Protein AF-A0A2V8CFB6-F1 (afdb_monomer_lite)

Structure (mmCIF, N/CA/C/O backbone):
data_AF-A0A2V8CFB6-F1
#
_entry.id   AF-A0A2V8CFB6-F1
#
loop_
_atom_site.group_PDB
_atom_site.id
_atom_site.type_symbol
_atom_site.label_atom_id
_atom_site.label_alt_id
_atom_site.label_comp_id
_atom_site.label_asym_id
_atom_site.label_entity_id
_atom_site.label_seq_id
_atom_site.pdbx_PDB_ins_code
_atom_site.Cartn_x
_atom_site.Cartn_y
_atom_site.Cartn_z
_atom_site.occupancy
_atom_site.B_iso_or_equiv
_atom_site.auth_seq_id
_atom_site.auth_comp_id
_atom_site.auth_asym_id
_atom_site.auth_atom_id
_atom_site.pdbx_PDB_model_num
ATOM 1 N N . MET A 1 1 ? -39.207 -20.586 25.534 1.00 36.75 1 MET A N 1
ATOM 2 C CA . MET A 1 1 ? -38.497 -21.831 25.902 1.00 36.75 1 MET A CA 1
ATOM 3 C C . MET A 1 1 ? -37.141 -21.443 26.471 1.00 36.75 1 MET A C 1
ATOM 5 O O . MET A 1 1 ? -36.371 -20.801 25.770 1.00 36.75 1 MET A O 1
ATOM 9 N N . ALA A 1 2 ? -36.909 -21.701 27.759 1.00 32.50 2 ALA A N 1
ATOM 10 C CA . ALA A 1 2 ? -35.702 -21.295 28.479 1.00 32.50 2 ALA A CA 1
ATOM 11 C C . ALA A 1 2 ? -34.645 -22.411 28.417 1.00 32.50 2 ALA A C 1
ATOM 13 O O . ALA A 1 2 ? -34.951 -23.555 28.743 1.00 32.50 2 ALA A O 1
ATOM 14 N N . PHE A 1 3 ? -33.420 -22.083 28.000 1.00 32.25 3 PHE A N 1
ATOM 15 C CA . PHE A 1 3 ? -32.278 -23.004 28.034 1.00 32.25 3 PHE A CA 1
ATOM 16 C C . PHE A 1 3 ? -31.539 -22.887 29.379 1.00 32.25 3 PHE A C 1
ATOM 18 O O . PHE A 1 3 ? -31.380 -21.771 29.882 1.00 32.25 3 PHE A O 1
ATOM 25 N N .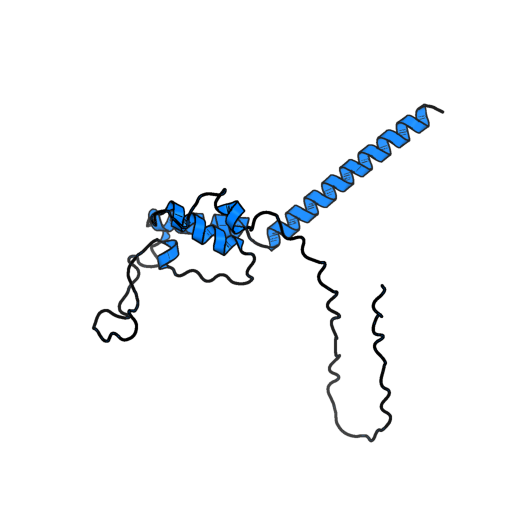 PRO A 1 4 ? -31.090 -24.002 29.985 1.00 37.53 4 PRO A N 1
ATOM 26 C CA . PRO A 1 4 ? -30.554 -23.994 31.340 1.00 37.53 4 PRO A CA 1
ATOM 27 C C . PRO A 1 4 ? -29.132 -23.424 31.400 1.00 37.53 4 PRO A C 1
ATOM 29 O O . PRO A 1 4 ? -28.278 -23.700 30.557 1.00 37.53 4 PRO A O 1
ATOM 32 N N . VAL A 1 5 ? -28.875 -22.649 32.454 1.00 39.56 5 VAL A N 1
ATOM 33 C CA . VAL A 1 5 ? -27.564 -22.095 32.803 1.00 39.56 5 VAL A CA 1
ATOM 34 C C . VAL A 1 5 ? -26.744 -23.191 33.490 1.00 39.56 5 VAL A C 1
ATOM 36 O O . VAL A 1 5 ? -27.124 -23.679 34.554 1.00 39.56 5 VAL A O 1
ATOM 39 N N . SER A 1 6 ? -25.628 -23.602 32.885 1.00 39.47 6 SER A N 1
ATOM 40 C CA . SER A 1 6 ? -24.728 -24.602 33.469 1.00 39.47 6 SER A CA 1
ATOM 41 C C . SER A 1 6 ? -24.005 -24.023 34.691 1.00 39.47 6 SER A C 1
ATOM 43 O O . SER A 1 6 ? -23.255 -23.051 34.580 1.00 39.47 6 SER A O 1
ATOM 45 N N . LYS A 1 7 ? -24.243 -24.607 35.872 1.00 36.50 7 LYS A N 1
ATOM 46 C CA . LYS A 1 7 ? -23.472 -24.343 37.094 1.00 36.50 7 LYS A CA 1
ATOM 47 C C . LYS A 1 7 ? -22.151 -25.111 37.015 1.00 36.50 7 LYS A C 1
ATOM 49 O O . LYS A 1 7 ? -22.149 -26.335 36.933 1.00 36.50 7 LYS A O 1
ATOM 54 N N . CYS A 1 8 ? -21.028 -24.401 37.098 1.00 32.78 8 CYS A N 1
ATOM 55 C CA . CYS A 1 8 ? -19.725 -25.015 37.344 1.00 32.78 8 CYS A CA 1
ATOM 56 C C . CYS A 1 8 ? -19.731 -25.684 38.730 1.00 32.78 8 CYS A C 1
ATOM 58 O O . CYS A 1 8 ? -19.785 -24.993 39.746 1.00 32.78 8 CYS A O 1
ATOM 60 N N . SER A 1 9 ? -19.684 -27.015 38.766 1.00 36.59 9 SER A N 1
ATOM 61 C CA . SER A 1 9 ? -19.490 -27.797 39.991 1.00 36.59 9 SER A CA 1
ATOM 62 C C . SER A 1 9 ? -18.006 -27.820 40.376 1.00 36.59 9 SER A C 1
ATOM 64 O O . SER A 1 9 ? -17.143 -28.046 39.525 1.00 36.59 9 SER A O 1
ATOM 66 N N . ALA A 1 10 ? -17.705 -27.572 41.652 1.00 37.59 10 ALA A N 1
ATOM 67 C CA . ALA A 1 10 ? -16.371 -27.716 42.221 1.00 37.59 10 ALA A CA 1
ATOM 68 C C . ALA A 1 10 ? -16.149 -29.183 42.628 1.00 37.59 10 ALA A C 1
ATOM 70 O O . ALA A 1 10 ? -16.762 -29.668 43.575 1.00 37.59 10 ALA A O 1
ATOM 71 N N . GLY A 1 11 ? -15.280 -29.896 41.910 1.00 33.31 11 GLY A N 1
ATOM 72 C CA . GLY A 1 11 ? -14.818 -31.222 42.322 1.00 33.31 11 GLY A CA 1
ATOM 73 C C . GLY A 1 11 ? -13.808 -31.110 43.466 1.00 33.31 11 GLY A C 1
ATOM 74 O O . GLY A 1 11 ? -12.761 -30.488 43.300 1.00 33.31 11 GLY A O 1
ATOM 75 N N . SER A 1 12 ? -14.129 -31.705 44.615 1.00 34.50 12 SER A N 1
ATOM 76 C CA . SER A 1 12 ? -13.198 -31.941 45.723 1.00 34.50 12 SER A CA 1
ATOM 77 C C . SER A 1 12 ? -12.385 -33.205 45.433 1.00 34.50 12 SER A C 1
ATOM 79 O O . SER A 1 12 ? -12.969 -34.259 45.191 1.00 34.50 12 SER 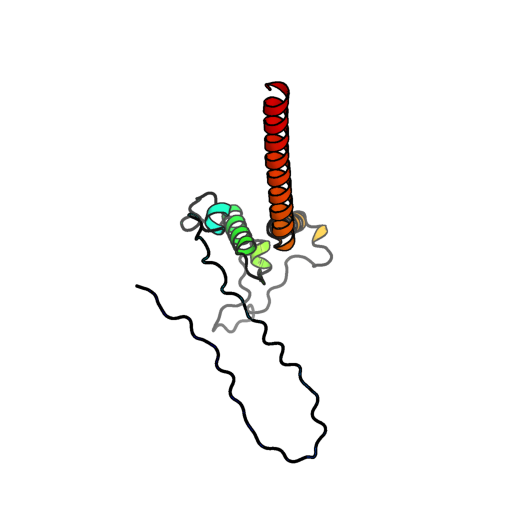A O 1
ATOM 81 N N . VAL A 1 13 ? -11.054 -33.112 45.454 1.00 38.91 13 VAL A N 1
ATOM 82 C CA . VAL A 1 13 ? -10.157 -34.278 45.452 1.00 38.91 13 VAL A CA 1
ATOM 83 C C . VAL A 1 13 ? -9.396 -34.275 46.772 1.00 38.91 13 VAL A C 1
ATOM 85 O O . VAL A 1 13 ? -8.584 -33.391 47.037 1.00 38.91 13 VAL A O 1
ATOM 88 N N . THR A 1 14 ? -9.688 -35.263 47.613 1.00 39.25 14 THR A N 1
ATOM 89 C CA . THR A 1 14 ? -8.975 -35.569 48.856 1.00 39.25 14 THR A CA 1
ATOM 90 C C . THR A 1 14 ? -7.819 -36.535 48.585 1.00 39.25 14 THR A C 1
ATOM 92 O O . THR A 1 14 ? -8.043 -37.579 47.978 1.00 39.25 14 THR A O 1
ATOM 95 N N . GLY A 1 15 ? -6.618 -36.232 49.095 1.00 32.09 15 GLY A N 1
ATOM 96 C CA . GLY A 1 15 ? -5.508 -37.193 49.219 1.00 32.09 15 GLY A CA 1
ATOM 97 C C . GLY A 1 15 ? -4.113 -36.569 49.068 1.00 32.09 15 GLY A C 1
ATOM 98 O O . GLY A 1 15 ? -3.723 -36.197 47.969 1.00 32.09 15 GLY A O 1
ATOM 99 N N . ILE A 1 16 ? -3.359 -36.468 50.170 1.00 37.25 16 ILE A N 1
ATOM 100 C CA . ILE A 1 16 ? -1.942 -36.035 50.244 1.00 37.25 16 ILE A CA 1
ATOM 101 C C . ILE A 1 16 ? -1.069 -37.306 50.420 1.00 37.25 16 ILE A C 1
ATOM 103 O O . ILE A 1 16 ? -1.553 -38.256 51.036 1.00 37.25 16 ILE A O 1
ATOM 107 N N . PRO A 1 17 ? 0.207 -37.349 49.976 1.00 44.00 17 PRO A N 1
ATOM 108 C CA . PRO A 1 17 ? 1.288 -37.070 50.927 1.00 44.00 17 PRO A CA 1
ATOM 109 C C . PRO A 1 17 ? 2.427 -36.192 50.375 1.00 44.00 17 PRO A C 1
ATOM 111 O O . PRO A 1 17 ? 2.509 -35.844 49.202 1.00 44.00 17 PRO A O 1
ATOM 114 N N . LYS A 1 18 ? 3.252 -35.760 51.329 1.00 45.56 18 LYS A N 1
ATOM 115 C CA . LYS A 1 18 ? 4.200 -34.647 51.317 1.00 45.56 18 LYS A CA 1
ATOM 116 C C . LYS A 1 18 ? 5.470 -34.923 50.503 1.00 45.56 18 LYS A C 1
ATOM 118 O O . LYS A 1 18 ? 6.017 -36.015 50.575 1.00 45.56 18 LYS A O 1
ATOM 123 N N . GLY A 1 19 ? 6.004 -33.864 49.890 1.00 41.56 19 GLY A N 1
ATOM 124 C CA . GLY A 1 19 ? 7.408 -33.778 49.477 1.00 41.56 19 GLY A CA 1
ATOM 125 C C . GLY A 1 19 ? 7.599 -33.369 48.020 1.00 41.56 19 GLY A C 1
ATOM 126 O O . GLY A 1 19 ? 7.664 -34.230 47.158 1.00 41.56 19 GLY A O 1
ATOM 127 N N . SER A 1 20 ? 7.684 -32.061 47.758 1.00 34.16 20 SER A N 1
ATOM 128 C CA . SER A 1 20 ? 8.389 -31.440 46.619 1.00 34.16 20 SER A CA 1
ATOM 129 C C . SER A 1 20 ? 7.942 -29.980 46.500 1.00 34.16 20 SER A C 1
ATOM 131 O O . SER A 1 20 ? 6.745 -29.682 46.498 1.00 34.16 20 SER A O 1
ATOM 133 N N . HIS A 1 21 ? 8.898 -29.052 46.442 1.00 42.31 21 HIS A N 1
ATOM 134 C CA . HIS A 1 21 ? 8.638 -27.637 46.200 1.00 42.31 21 HIS A CA 1
ATOM 135 C C . HIS A 1 21 ? 7.978 -27.448 44.826 1.00 42.31 21 HIS A C 1
ATOM 137 O O . HIS A 1 21 ? 8.652 -27.434 43.800 1.00 42.31 21 HIS A O 1
ATOM 143 N N . SER A 1 22 ? 6.654 -27.274 44.805 1.00 35.47 22 SER A N 1
ATOM 144 C CA . SER A 1 22 ? 5.925 -26.880 43.600 1.00 35.47 22 SER A CA 1
ATOM 145 C C . SER A 1 22 ? 5.588 -25.392 43.657 1.00 35.47 22 SER A C 1
ATOM 147 O O . SER A 1 22 ? 4.956 -24.889 44.588 1.00 35.47 22 SER A O 1
ATOM 149 N N . VAL A 1 23 ? 6.071 -24.667 42.652 1.00 42.75 23 VAL A N 1
ATOM 150 C CA . VAL A 1 23 ? 5.757 -23.262 42.407 1.00 42.75 23 VAL A CA 1
ATOM 151 C C . VAL A 1 23 ? 4.243 -23.129 42.237 1.00 42.75 23 VAL A C 1
ATOM 153 O O . VAL A 1 23 ? 3.664 -23.682 41.301 1.00 42.75 23 VAL A O 1
ATOM 156 N N . SER A 1 24 ? 3.604 -22.377 43.135 1.00 37.94 24 SER A N 1
ATOM 157 C CA . SER A 1 24 ? 2.176 -22.056 43.075 1.00 37.94 24 SER A CA 1
ATOM 158 C C . SER A 1 24 ? 1.883 -21.202 41.838 1.00 37.94 24 SER A C 1
ATOM 160 O O . SER A 1 24 ? 1.950 -19.970 41.856 1.00 37.94 24 SER A O 1
ATOM 162 N N . ARG A 1 25 ? 1.571 -21.862 40.718 1.00 44.19 25 ARG A N 1
ATOM 163 C CA . ARG A 1 25 ? 0.972 -21.211 39.552 1.00 44.19 25 ARG A CA 1
ATOM 164 C C . ARG A 1 25 ? -0.456 -20.832 39.928 1.00 44.19 25 ARG A C 1
ATOM 166 O O . ARG A 1 25 ? -1.372 -21.644 39.818 1.00 44.19 25 ARG A O 1
ATOM 173 N N . ARG A 1 26 ? -0.649 -19.586 40.375 1.00 44.00 26 ARG A N 1
ATOM 174 C CA . ARG A 1 26 ? -1.977 -18.968 40.485 1.00 44.00 26 ARG A CA 1
ATOM 175 C C . ARG A 1 26 ? -2.659 -19.059 39.122 1.00 44.00 26 ARG A C 1
ATOM 177 O O . ARG A 1 26 ? -2.331 -18.329 38.190 1.00 44.00 26 ARG A O 1
ATOM 184 N N . ASN A 1 27 ? -3.587 -19.999 39.013 1.00 40.81 27 ASN A N 1
ATOM 185 C CA . ASN A 1 27 ? -4.355 -20.261 37.812 1.00 40.81 27 ASN A CA 1
ATOM 186 C C . ASN A 1 27 ? -5.422 -19.162 37.695 1.00 40.81 27 ASN A C 1
ATOM 188 O O . ASN A 1 27 ? -6.555 -19.322 38.145 1.00 40.81 27 ASN A O 1
ATOM 192 N N . ILE A 1 28 ? -5.040 -17.998 37.159 1.00 46.31 28 ILE A N 1
ATOM 193 C CA . ILE A 1 28 ? -5.984 -16.923 36.843 1.00 46.31 28 ILE A CA 1
ATOM 194 C C . ILE A 1 28 ? -6.796 -17.397 35.636 1.00 46.31 28 ILE A C 1
ATOM 196 O O . ILE A 1 28 ? -6.470 -17.110 34.484 1.00 46.31 28 ILE A O 1
ATOM 200 N N . ARG A 1 29 ? -7.874 -18.144 35.890 1.00 45.75 29 ARG A N 1
ATOM 201 C CA . ARG A 1 29 ? -8.926 -18.357 34.897 1.00 45.75 29 ARG A CA 1
ATOM 202 C C . ARG A 1 29 ? -9.587 -17.003 34.652 1.00 45.75 29 ARG A C 1
ATOM 204 O O . ARG A 1 29 ? -10.507 -16.614 35.363 1.00 45.75 29 ARG A O 1
ATOM 211 N N . ARG A 1 30 ? -9.096 -16.254 33.657 1.00 49.88 30 ARG A N 1
ATOM 212 C CA . ARG A 1 30 ? -9.825 -15.106 33.108 1.00 49.88 30 ARG A CA 1
ATOM 213 C C . ARG A 1 30 ? -11.133 -15.639 32.536 1.00 49.88 30 ARG A C 1
ATOM 215 O O . ARG A 1 30 ? -11.149 -16.203 31.445 1.00 49.88 30 ARG A O 1
ATOM 222 N N . CYS A 1 31 ? -12.223 -15.447 33.268 1.00 38.28 31 CYS A N 1
ATOM 223 C CA . CYS A 1 31 ? -13.563 -15.540 32.717 1.00 38.28 31 CYS A CA 1
ATOM 224 C C . CYS A 1 31 ? -13.654 -14.527 31.567 1.00 38.28 31 CYS A C 1
ATOM 226 O O . CYS A 1 31 ? -13.755 -13.323 31.801 1.00 38.28 31 CYS A O 1
ATOM 228 N N . ARG A 1 32 ? -13.551 -14.987 30.314 1.00 45.00 32 ARG A N 1
ATOM 229 C CA . ARG A 1 32 ? -13.973 -14.175 29.170 1.00 45.00 32 ARG A CA 1
ATOM 230 C C . ARG A 1 32 ? -15.488 -14.078 29.269 1.00 45.00 32 ARG A C 1
ATOM 232 O O . ARG A 1 32 ? -16.176 -15.076 29.076 1.00 45.00 32 ARG A O 1
ATOM 239 N N . SER A 1 33 ? -15.992 -12.897 29.607 1.00 46.59 33 SER A N 1
ATOM 240 C CA . SER A 1 33 ? -17.409 -12.598 29.448 1.00 46.59 33 SER A CA 1
ATOM 241 C C . SER A 1 33 ? -17.821 -12.873 27.992 1.00 46.59 33 SER A C 1
ATOM 243 O O . SER A 1 33 ? -17.011 -12.662 27.077 1.00 46.59 33 SER A O 1
ATOM 245 N N . PRO A 1 34 ? -19.049 -13.367 27.749 1.00 46.31 34 PRO A N 1
ATOM 246 C CA . PRO A 1 34 ? -19.565 -13.516 26.397 1.00 46.31 34 PRO A CA 1
ATOM 247 C C . PRO A 1 34 ? -19.456 -12.168 25.685 1.00 46.31 34 PRO A C 1
ATOM 249 O O . PRO A 1 34 ? -19.937 -11.155 26.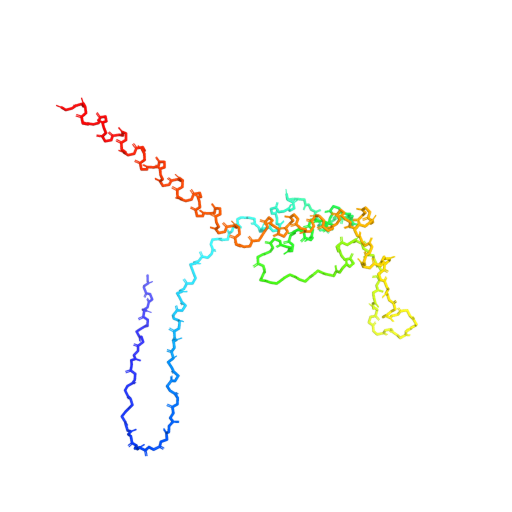195 1.00 46.31 34 PRO A O 1
ATOM 252 N N . ARG A 1 35 ? -18.781 -12.134 24.529 1.00 54.44 35 ARG A N 1
ATOM 253 C CA . ARG A 1 35 ? -18.778 -10.924 23.701 1.00 54.44 35 ARG A CA 1
ATOM 254 C C . ARG A 1 35 ? -20.238 -10.634 23.332 1.00 54.44 35 ARG A C 1
ATOM 256 O O . ARG A 1 35 ? -20.896 -11.556 22.848 1.00 54.44 35 ARG A O 1
ATOM 263 N N . PRO A 1 36 ? -20.753 -9.413 23.568 1.00 52.31 36 PRO A N 1
ATOM 264 C CA . PRO A 1 36 ? -22.121 -9.080 23.196 1.00 52.31 36 PRO A CA 1
ATOM 265 C C . PRO A 1 36 ? -22.318 -9.346 21.703 1.00 52.31 36 PRO A C 1
ATOM 267 O O . PRO A 1 36 ? -21.387 -9.156 20.910 1.00 52.31 36 PRO A O 1
ATOM 270 N N . ALA A 1 37 ? -23.513 -9.822 21.341 1.00 55.25 37 ALA A N 1
ATOM 271 C CA . ALA A 1 37 ? -23.881 -10.083 19.957 1.00 55.25 37 ALA A CA 1
ATOM 272 C C . ALA A 1 37 ? -23.567 -8.838 19.120 1.00 55.25 37 ALA A C 1
ATOM 274 O O . ALA A 1 37 ? -24.030 -7.734 19.408 1.00 55.25 37 ALA A O 1
ATOM 275 N N . ARG A 1 38 ? -22.685 -9.002 18.134 1.00 59.41 38 ARG A N 1
ATOM 276 C CA . ARG A 1 38 ? -22.189 -7.892 17.329 1.00 59.41 38 ARG A CA 1
ATOM 277 C C . ARG A 1 38 ? -23.302 -7.526 16.345 1.00 59.41 38 ARG A C 1
ATOM 279 O O . ARG A 1 38 ? -23.561 -8.300 15.430 1.00 59.41 38 ARG A O 1
ATOM 286 N N . THR A 1 39 ? -23.964 -6.383 16.530 1.00 58.03 39 THR A N 1
ATOM 287 C CA . THR A 1 39 ? -24.878 -5.836 15.515 1.00 58.03 39 THR A CA 1
ATOM 288 C C . THR A 1 39 ? -24.094 -5.677 14.219 1.00 58.03 39 THR A C 1
ATOM 290 O O . THR A 1 39 ? -23.106 -4.941 14.182 1.00 58.03 39 THR A O 1
ATOM 293 N N . ILE A 1 40 ? -24.478 -6.418 13.178 1.00 57.00 40 ILE A N 1
ATOM 294 C CA . ILE A 1 40 ? -23.819 -6.338 11.876 1.00 57.00 40 ILE A CA 1
ATOM 295 C C . ILE A 1 40 ? -24.282 -5.023 11.236 1.00 57.00 40 ILE A C 1
ATOM 297 O O . ILE A 1 40 ? -25.479 -4.861 11.000 1.00 57.00 40 ILE A O 1
ATOM 301 N N . PRO A 1 41 ? -23.385 -4.051 10.994 1.00 62.28 41 PRO A N 1
ATOM 302 C CA . PRO A 1 41 ? -23.770 -2.828 10.306 1.00 62.28 41 PRO A CA 1
ATOM 303 C C . PRO A 1 41 ? -24.243 -3.157 8.884 1.00 62.28 41 PRO A C 1
ATOM 305 O O . PRO A 1 41 ? -23.668 -4.024 8.230 1.00 62.28 41 PRO A O 1
ATOM 308 N N . SER A 1 42 ? -25.246 -2.423 8.389 1.00 62.53 42 SER A N 1
ATOM 309 C CA . SER A 1 42 ? -25.845 -2.622 7.054 1.00 62.53 42 SER A CA 1
ATOM 310 C C . SER A 1 42 ? -24.848 -2.510 5.897 1.00 62.53 42 SER A C 1
ATOM 312 O O . SER A 1 42 ? -25.101 -3.021 4.811 1.00 62.53 42 SER A O 1
ATOM 314 N N . ARG A 1 43 ? -23.701 -1.861 6.133 1.00 60.91 43 ARG A N 1
ATOM 315 C CA . ARG A 1 43 ? -22.542 -1.864 5.239 1.00 60.91 43 ARG A CA 1
ATOM 316 C C . ARG A 1 43 ? -21.303 -2.361 5.967 1.00 60.91 43 ARG A C 1
ATOM 318 O O . ARG A 1 43 ? -21.024 -1.939 7.100 1.00 60.91 43 ARG A O 1
ATOM 325 N N . SER A 1 44 ? -20.510 -3.192 5.294 1.00 68.69 44 SER A N 1
ATOM 326 C CA . SER A 1 44 ? -19.165 -3.528 5.768 1.00 68.69 44 SER A CA 1
ATOM 327 C C . SER A 1 44 ? -18.298 -2.262 5.822 1.00 68.69 44 SER A C 1
ATOM 329 O O . SER A 1 44 ? -18.589 -1.249 5.179 1.00 68.69 44 SER A O 1
ATOM 331 N N . ARG A 1 45 ? -17.231 -2.265 6.629 1.00 70.94 45 ARG A N 1
ATOM 332 C CA . ARG A 1 45 ? -16.344 -1.093 6.720 1.00 70.94 45 ARG A CA 1
ATOM 333 C C . ARG A 1 45 ? -15.696 -0.780 5.364 1.00 70.94 45 ARG A C 1
ATOM 335 O O . ARG A 1 45 ? -15.649 0.386 4.992 1.00 70.94 45 ARG A O 1
ATOM 342 N N . SER A 1 46 ? -15.372 -1.810 4.586 1.00 70.00 46 SER A N 1
ATOM 343 C CA . SER A 1 46 ? -14.907 -1.709 3.199 1.00 70.00 46 SER A CA 1
ATOM 344 C C . SER A 1 46 ? -15.929 -1.036 2.271 1.00 70.00 46 SER A C 1
ATOM 346 O O . SER A 1 46 ? -15.580 -0.137 1.512 1.00 70.00 46 SER A O 1
ATOM 348 N N . GLN A 1 47 ? -17.218 -1.380 2.383 1.00 71.88 47 GLN A N 1
ATOM 349 C CA . GLN A 1 47 ? -18.281 -0.720 1.610 1.00 71.88 47 GLN A CA 1
ATOM 350 C C . GLN A 1 47 ? -18.445 0.763 1.972 1.00 71.88 47 GLN A C 1
ATOM 352 O O . GLN A 1 47 ? -18.827 1.560 1.120 1.00 71.88 47 GLN A O 1
ATOM 357 N N . ARG A 1 48 ? -18.141 1.160 3.216 1.00 77.56 48 ARG A N 1
ATOM 358 C CA . ARG A 1 48 ? -18.108 2.582 3.597 1.00 77.56 48 ARG A CA 1
ATOM 359 C C . ARG A 1 48 ? -16.929 3.319 2.967 1.00 77.56 48 ARG A C 1
ATOM 361 O O . ARG A 1 48 ? -17.133 4.418 2.474 1.00 77.56 48 ARG A O 1
ATOM 368 N N . VAL A 1 49 ? -15.743 2.708 2.954 1.00 82.19 49 VAL A N 1
ATOM 369 C CA . VAL A 1 49 ? -14.535 3.282 2.330 1.00 82.19 49 VAL A CA 1
ATOM 370 C C . VAL A 1 49 ? -14.748 3.512 0.832 1.00 82.19 49 VAL A C 1
ATOM 372 O O . VAL A 1 49 ? -14.513 4.606 0.340 1.00 82.19 49 VAL A O 1
ATOM 375 N N . SER A 1 50 ? -15.286 2.519 0.120 1.00 75.56 50 SER A N 1
ATOM 376 C CA . SER A 1 50 ? -15.573 2.627 -1.322 1.00 75.56 50 SER A CA 1
ATOM 377 C C . SER A 1 50 ? -16.674 3.628 -1.695 1.00 75.56 50 SER A C 1
ATOM 379 O O . SER A 1 50 ? -16.885 3.877 -2.879 1.00 75.56 50 SER A O 1
ATOM 381 N N . GLY A 1 51 ? -17.444 4.149 -0.731 1.00 76.69 51 GLY A N 1
ATOM 382 C CA . GLY A 1 51 ? -18.613 4.990 -1.013 1.00 76.69 51 GLY A CA 1
ATOM 383 C C . GLY A 1 51 ? -19.720 4.292 -1.820 1.00 76.69 51 GLY A C 1
ATOM 384 O O . GLY A 1 51 ? -20.662 4.951 -2.246 1.00 76.69 51 GLY A O 1
ATOM 385 N N . GLY A 1 52 ? -19.641 2.970 -2.018 1.00 71.94 52 GLY A N 1
ATOM 386 C CA . GLY A 1 52 ? -20.518 2.228 -2.929 1.00 71.94 52 GLY A CA 1
ATOM 387 C C . GLY A 1 52 ? -20.053 2.208 -4.389 1.00 71.94 52 GLY A C 1
ATOM 388 O O . GLY A 1 52 ? -20.819 1.770 -5.241 1.00 71.94 52 GLY A O 1
ATOM 389 N N . ALA A 1 53 ? -18.831 2.659 -4.691 1.00 76.94 53 ALA A N 1
ATOM 390 C CA . ALA A 1 53 ? -18.242 2.479 -6.012 1.00 76.94 53 ALA A CA 1
ATOM 391 C C . ALA A 1 53 ? -18.064 0.986 -6.325 1.00 76.94 53 ALA A C 1
ATOM 393 O O . ALA A 1 53 ? -17.550 0.233 -5.493 1.00 76.94 53 ALA A O 1
ATOM 394 N N . ASP A 1 54 ? -18.440 0.574 -7.539 1.00 80.94 54 ASP A N 1
ATOM 395 C CA . ASP A 1 54 ? -18.097 -0.752 -8.043 1.00 80.94 54 ASP A CA 1
ATOM 396 C C . ASP A 1 54 ? -16.606 -0.791 -8.393 1.00 80.94 54 ASP A C 1
ATOM 398 O O . ASP A 1 54 ? -16.171 -0.338 -9.449 1.00 80.94 54 ASP A O 1
ATOM 402 N N . ILE A 1 55 ? -15.813 -1.290 -7.449 1.00 82.44 55 ILE A N 1
ATOM 403 C CA . ILE A 1 55 ? -14.376 -1.523 -7.620 1.00 82.44 55 ILE A CA 1
ATOM 404 C C . ILE A 1 55 ? -14.083 -2.902 -8.223 1.00 82.44 55 ILE A C 1
ATOM 406 O O . ILE A 1 55 ? -12.939 -3.177 -8.559 1.00 82.44 55 ILE A O 1
ATOM 410 N N . THR A 1 56 ? -15.091 -3.777 -8.328 1.00 82.31 56 THR A N 1
ATOM 411 C CA . THR A 1 56 ? -14.917 -5.157 -8.802 1.00 82.31 56 THR A CA 1
ATOM 412 C C . THR A 1 56 ? -14.934 -5.257 -10.321 1.00 82.31 56 THR A C 1
ATOM 414 O O . THR A 1 56 ? -14.187 -6.057 -10.877 1.00 82.31 56 THR A O 1
ATOM 417 N N . GLY A 1 57 ? -15.738 -4.425 -10.989 1.00 84.44 57 GLY A N 1
ATOM 418 C CA . GLY A 1 57 ? -15.757 -4.309 -12.449 1.00 84.44 57 GLY A CA 1
ATOM 419 C C . GLY A 1 57 ? -14.851 -3.213 -13.023 1.00 84.44 57 GLY A C 1
ATOM 420 O O . GLY A 1 57 ? -14.726 -3.105 -14.241 1.00 84.44 57 GLY A O 1
ATOM 421 N N . ALA A 1 58 ? -14.237 -2.376 -12.182 1.00 87.19 58 ALA A N 1
ATOM 422 C CA . ALA A 1 58 ? -13.432 -1.247 -12.640 1.00 87.19 58 ALA A CA 1
ATOM 423 C C . ALA A 1 58 ? -12.018 -1.678 -13.084 1.00 87.19 58 ALA A C 1
ATOM 425 O O . ALA A 1 58 ? -11.418 -2.553 -12.454 1.00 87.19 58 ALA A O 1
ATOM 426 N N . PRO A 1 59 ? -11.433 -1.036 -14.117 1.00 90.00 59 PRO A N 1
ATOM 427 C CA . PRO A 1 59 ? -10.011 -1.177 -14.415 1.00 90.00 59 PRO A CA 1
ATOM 428 C C . PRO A 1 59 ? -9.151 -0.824 -13.198 1.00 90.00 59 PRO A C 1
ATOM 430 O O . PRO A 1 59 ? -9.467 0.101 -12.450 1.00 90.00 59 PRO A O 1
ATOM 433 N N . PHE A 1 60 ? -8.042 -1.542 -13.014 1.00 89.50 60 PHE A N 1
ATOM 434 C CA . PHE A 1 60 ? -7.129 -1.269 -11.909 1.00 89.50 60 PHE A CA 1
ATOM 435 C C . PHE A 1 60 ? -6.299 -0.005 -12.180 1.00 89.50 60 PHE A C 1
ATOM 437 O O . PHE A 1 60 ? -5.310 -0.039 -12.923 1.00 89.50 60 PHE A O 1
ATOM 444 N N . ASP A 1 61 ? -6.710 1.091 -11.547 1.00 91.94 61 ASP A N 1
ATOM 445 C CA . ASP A 1 61 ? -6.035 2.386 -11.512 1.00 91.94 61 ASP A CA 1
ATOM 446 C C . ASP A 1 61 ? -5.629 2.771 -10.073 1.00 91.94 61 ASP A C 1
ATOM 448 O O . ASP A 1 61 ? -5.895 2.053 -9.104 1.00 91.94 61 ASP A O 1
ATOM 452 N N . ASP A 1 62 ? -4.982 3.928 -9.931 1.00 91.94 62 ASP A N 1
ATOM 453 C CA . ASP A 1 62 ? -4.553 4.478 -8.642 1.00 91.94 62 ASP A CA 1
ATOM 454 C C . ASP A 1 62 ? -5.711 4.653 -7.649 1.00 91.94 62 ASP A C 1
ATOM 456 O O . ASP A 1 62 ? -5.545 4.436 -6.449 1.00 91.94 62 ASP A O 1
ATOM 460 N N . ARG A 1 63 ? -6.909 4.991 -8.137 1.00 91.38 63 ARG A N 1
ATOM 461 C CA . ARG A 1 63 ? -8.096 5.168 -7.296 1.00 91.38 63 ARG A CA 1
ATOM 462 C C . ARG A 1 63 ? -8.571 3.830 -6.740 1.00 91.38 63 ARG A C 1
ATOM 464 O O . ARG A 1 63 ? -8.887 3.734 -5.556 1.00 91.38 63 ARG A O 1
ATOM 471 N N . VAL A 1 64 ? -8.646 2.799 -7.579 1.00 92.00 64 VAL A N 1
ATOM 472 C CA . VAL A 1 64 ? -9.036 1.444 -7.171 1.00 92.00 64 VAL A CA 1
ATOM 473 C C . VAL A 1 64 ? -8.005 0.865 -6.205 1.00 92.00 64 VAL A C 1
ATOM 475 O O . VAL A 1 64 ? -8.399 0.321 -5.172 1.00 92.00 64 VAL A O 1
ATOM 478 N N . ARG A 1 65 ? -6.705 1.048 -6.476 1.00 93.06 65 ARG A N 1
ATOM 479 C CA . ARG A 1 65 ? -5.620 0.692 -5.548 1.00 93.06 65 ARG A CA 1
ATOM 480 C C . ARG A 1 65 ? -5.841 1.328 -4.177 1.00 93.06 65 ARG A C 1
ATOM 482 O O . ARG A 1 65 ? -5.871 0.616 -3.176 1.00 93.06 65 ARG A O 1
ATOM 489 N N . ASP A 1 66 ? -6.055 2.641 -4.129 1.00 94.19 66 ASP A N 1
ATOM 490 C CA . ASP A 1 66 ? -6.229 3.375 -2.875 1.00 94.19 66 ASP A CA 1
ATOM 491 C C . ASP A 1 66 ? -7.457 2.893 -2.089 1.00 94.19 66 ASP A C 1
ATOM 493 O O . ASP A 1 66 ? -7.379 2.683 -0.878 1.00 94.19 66 ASP A O 1
ATOM 497 N N . LEU A 1 67 ? -8.579 2.640 -2.772 1.00 92.81 67 LEU A N 1
ATOM 498 C CA . LEU A 1 67 ? -9.788 2.100 -2.145 1.00 92.81 67 LEU A CA 1
ATOM 499 C C . LEU A 1 67 ? -9.567 0.698 -1.564 1.00 92.81 67 LEU A C 1
ATOM 501 O O . LEU A 1 67 ? -10.059 0.401 -0.471 1.00 92.81 67 LEU A O 1
ATOM 505 N N . LEU A 1 68 ? -8.830 -0.163 -2.268 1.00 91.56 68 LEU A N 1
ATOM 506 C CA . LEU A 1 68 ? -8.492 -1.501 -1.786 1.00 91.56 68 LEU A CA 1
ATOM 507 C C . LEU A 1 68 ? -7.586 -1.422 -0.555 1.00 91.56 68 LEU A C 1
ATOM 509 O O . LEU A 1 68 ? -7.921 -2.011 0.476 1.00 91.56 68 LEU A O 1
ATOM 513 N N . LEU A 1 69 ? -6.504 -0.644 -0.623 1.00 94.19 69 LEU A N 1
ATOM 514 C CA . LEU A 1 69 ? -5.567 -0.463 0.487 1.00 94.19 69 LEU A CA 1
ATOM 515 C C . LEU A 1 69 ? -6.259 0.127 1.720 1.00 94.19 69 LEU A C 1
ATOM 517 O O . LEU A 1 69 ? -6.160 -0.444 2.809 1.00 94.19 69 LEU A O 1
ATOM 521 N N . GLU A 1 70 ? -7.030 1.206 1.563 1.00 93.81 70 GLU A N 1
ATOM 522 C CA . GLU A 1 70 ? -7.773 1.814 2.670 1.00 93.81 70 GLU A CA 1
ATOM 523 C C . GLU A 1 70 ? -8.785 0.827 3.267 1.00 93.81 70 GLU A C 1
ATOM 525 O O . GLU A 1 70 ? -8.931 0.739 4.489 1.00 93.81 70 GLU A O 1
ATOM 530 N N . SER A 1 71 ? -9.448 0.015 2.435 1.00 91.44 71 SER A N 1
ATOM 531 C CA . SER A 1 71 ? -10.393 -0.989 2.926 1.00 91.44 71 SER A CA 1
ATOM 532 C C . SER A 1 71 ? -9.716 -2.042 3.810 1.00 91.44 71 SER A C 1
ATOM 534 O O . SER A 1 71 ? -10.260 -2.377 4.869 1.00 91.44 71 SER A O 1
ATOM 536 N N . ILE A 1 72 ? -8.514 -2.494 3.432 1.00 91.50 72 ILE A N 1
ATOM 537 C CA . ILE A 1 72 ? -7.717 -3.474 4.179 1.00 91.50 72 ILE A CA 1
ATOM 538 C C . ILE A 1 72 ? -7.234 -2.859 5.495 1.00 91.50 72 ILE A C 1
ATOM 540 O O . ILE A 1 72 ? -7.448 -3.453 6.557 1.00 91.50 72 ILE A O 1
ATOM 544 N N . VAL A 1 73 ? -6.670 -1.647 5.452 1.00 92.00 73 VAL A N 1
ATOM 545 C CA . VAL A 1 73 ? -6.233 -0.907 6.650 1.00 92.00 73 VAL A CA 1
ATOM 546 C C . VAL A 1 73 ? -7.410 -0.678 7.605 1.00 92.00 73 VAL A C 1
ATOM 548 O O . VAL A 1 73 ? -7.272 -0.789 8.823 1.00 92.00 73 VAL A O 1
ATOM 551 N N . SER A 1 74 ? -8.611 -0.444 7.072 1.00 90.00 74 SER A N 1
ATOM 552 C CA . SER A 1 74 ? -9.812 -0.226 7.878 1.00 90.00 74 SER A CA 1
ATOM 553 C C . SER A 1 74 ? -10.409 -1.510 8.483 1.00 90.00 74 SER A C 1
ATOM 555 O O . SER A 1 74 ? -11.219 -1.412 9.407 1.00 90.00 74 SER A O 1
ATOM 557 N N . SER A 1 75 ? -10.029 -2.706 8.015 1.00 87.25 75 SER A N 1
ATOM 558 C CA . SER A 1 75 ? -10.717 -3.990 8.278 1.00 87.25 75 SER A CA 1
ATOM 559 C C . SER A 1 75 ? -10.924 -4.349 9.758 1.00 87.25 75 SER A C 1
ATOM 561 O O . SER A 1 75 ? -11.832 -5.113 10.089 1.00 87.25 75 SER A O 1
ATOM 563 N N . GLY A 1 76 ? -10.134 -3.765 10.664 1.00 83.19 76 GLY A N 1
ATOM 564 C CA . GLY A 1 76 ? -10.146 -4.087 12.092 1.00 83.19 76 GLY A CA 1
ATOM 565 C C . GLY A 1 76 ? -9.327 -5.331 12.437 1.00 83.19 76 GLY A C 1
ATOM 566 O O . GLY A 1 76 ? -9.491 -5.868 13.531 1.00 83.19 76 GLY A O 1
ATOM 567 N N . SER A 1 77 ? -8.479 -5.785 11.512 1.00 86.44 77 SER A N 1
ATOM 568 C CA . SER A 1 77 ? -7.460 -6.804 11.763 1.00 86.44 77 SER A CA 1
ATOM 569 C C . SER A 1 77 ? -6.404 -6.274 12.736 1.00 86.44 77 SER A C 1
ATOM 571 O O . SER A 1 77 ? -6.030 -5.104 12.662 1.00 86.44 77 SER A O 1
ATOM 573 N N . ASP A 1 78 ? -5.910 -7.131 13.633 1.00 86.88 78 ASP A N 1
ATOM 574 C CA . ASP A 1 78 ? -4.861 -6.754 14.595 1.00 86.88 78 ASP A CA 1
ATOM 575 C C . ASP A 1 78 ? -3.510 -6.490 13.902 1.00 86.88 78 ASP A C 1
ATOM 577 O O . ASP A 1 78 ? -2.707 -5.694 14.385 1.00 86.88 78 ASP A O 1
ATOM 581 N N . ILE A 1 79 ? -3.270 -7.151 12.763 1.00 89.19 79 ILE A N 1
ATOM 582 C CA . ILE A 1 79 ? -2.081 -6.995 11.920 1.00 89.19 79 ILE A CA 1
ATOM 583 C C . ILE A 1 79 ? -2.536 -6.885 10.465 1.00 89.19 79 ILE A C 1
ATOM 585 O O . ILE A 1 79 ? -3.369 -7.667 10.007 1.00 89.19 79 ILE A O 1
ATOM 589 N N . VAL A 1 80 ? -1.960 -5.925 9.744 1.00 92.19 80 VAL A N 1
ATOM 590 C CA . VAL A 1 80 ? -2.109 -5.759 8.297 1.00 92.19 80 VAL A CA 1
ATOM 591 C C . VAL A 1 80 ? -0.715 -5.810 7.682 1.00 92.19 80 VAL A C 1
ATOM 593 O O . VAL A 1 80 ? 0.178 -5.087 8.119 1.00 92.19 80 VAL A O 1
ATOM 596 N N . LEU A 1 81 ? -0.532 -6.676 6.686 1.00 94.62 81 LEU A N 1
ATOM 597 C CA . LEU A 1 81 ? 0.697 -6.781 5.905 1.00 94.62 81 LEU A CA 1
ATOM 598 C C . LEU A 1 81 ? 0.408 -6.252 4.504 1.00 94.62 81 LEU A C 1
ATOM 600 O O . LEU A 1 81 ? -0.506 -6.744 3.846 1.00 94.62 81 LEU A O 1
ATOM 604 N N . LEU A 1 82 ? 1.172 -5.252 4.073 1.00 94.75 82 LEU A N 1
ATOM 605 C CA . LEU A 1 82 ? 1.061 -4.670 2.740 1.00 94.75 82 LEU A CA 1
ATOM 606 C C . LEU A 1 82 ? 2.366 -4.931 1.984 1.00 94.75 82 LEU A C 1
ATOM 608 O O . LEU A 1 82 ? 3.427 -4.531 2.475 1.00 94.75 82 LEU A O 1
ATOM 612 N N . PRO A 1 83 ? 2.319 -5.587 0.814 1.00 93.56 83 PRO A N 1
ATOM 613 C CA . PRO A 1 83 ? 3.453 -5.613 -0.094 1.00 93.56 83 PRO A CA 1
ATOM 614 C C . PRO A 1 83 ? 3.849 -4.184 -0.455 1.00 93.56 83 PRO A C 1
ATOM 616 O O . PRO A 1 83 ? 2.993 -3.352 -0.755 1.00 93.56 83 PRO A O 1
ATOM 619 N N . VAL A 1 84 ? 5.151 -3.897 -0.452 1.00 91.69 84 VAL A N 1
ATOM 620 C CA . VAL A 1 84 ? 5.647 -2.568 -0.833 1.00 91.69 84 VAL A CA 1
ATOM 621 C C . VAL A 1 84 ? 5.159 -2.200 -2.236 1.00 91.69 84 VAL A C 1
ATOM 623 O O . VAL A 1 84 ? 4.647 -1.109 -2.429 1.00 91.69 84 VAL A O 1
ATOM 626 N N . GLN A 1 85 ? 5.169 -3.139 -3.184 1.00 92.25 85 GLN A N 1
ATOM 627 C CA . GLN A 1 85 ? 4.702 -2.905 -4.554 1.00 92.25 85 GLN A CA 1
ATOM 628 C C . GLN A 1 85 ? 3.255 -2.411 -4.614 1.00 92.25 85 GLN A C 1
ATOM 630 O O . GLN A 1 85 ? 2.974 -1.506 -5.390 1.00 92.25 85 GLN A O 1
ATOM 635 N N . ASP A 1 86 ? 2.365 -2.932 -3.766 1.00 93.38 86 ASP A N 1
ATOM 636 C CA . ASP A 1 86 ? 0.956 -2.534 -3.759 1.00 93.38 86 ASP A CA 1
ATOM 637 C C . ASP A 1 86 ? 0.776 -1.100 -3.262 1.00 93.38 86 ASP A C 1
ATOM 639 O O . ASP A 1 86 ? -0.088 -0.391 -3.764 1.00 93.38 86 ASP A O 1
ATOM 643 N N . VAL A 1 87 ? 1.605 -0.642 -2.317 1.00 94.00 87 VAL A N 1
ATOM 644 C CA . VAL A 1 87 ? 1.571 0.745 -1.816 1.00 94.00 87 VAL A CA 1
ATOM 645 C C . VAL A 1 87 ? 1.981 1.733 -2.909 1.00 94.00 87 VAL A C 1
ATOM 647 O O . VAL A 1 87 ? 1.388 2.804 -3.025 1.00 94.00 87 VAL A O 1
ATOM 650 N N . PHE A 1 88 ? 2.968 1.366 -3.727 1.00 91.62 88 PHE A N 1
ATOM 651 C CA . PHE A 1 88 ? 3.481 2.206 -4.814 1.00 91.62 88 PHE A CA 1
ATOM 652 C C . PHE A 1 88 ? 2.786 1.946 -6.163 1.00 91.62 88 PHE A C 1
ATOM 654 O O . PHE A 1 88 ? 2.932 2.725 -7.094 1.00 91.62 88 PHE A O 1
ATOM 661 N N . GLY A 1 89 ? 1.973 0.894 -6.281 1.00 90.69 89 GLY A N 1
ATOM 662 C CA . GLY A 1 89 ? 1.294 0.516 -7.524 1.00 90.69 89 GLY A CA 1
ATOM 663 C C . GLY A 1 89 ? 2.197 -0.131 -8.582 1.00 90.69 89 GLY A C 1
ATOM 664 O O . GLY A 1 89 ? 1.847 -0.119 -9.765 1.00 90.69 89 GLY A O 1
ATOM 665 N N . TRP A 1 90 ? 3.343 -0.695 -8.193 1.00 92.31 90 TRP A N 1
ATOM 666 C CA . TRP A 1 90 ? 4.225 -1.406 -9.122 1.00 92.31 90 TRP A CA 1
ATOM 667 C C . TRP A 1 90 ? 3.606 -2.729 -9.571 1.00 92.31 90 TRP A C 1
ATOM 669 O O . TRP A 1 90 ? 2.960 -3.429 -8.792 1.00 92.31 90 TRP A O 1
ATOM 679 N N . ARG A 1 91 ? 3.813 -3.081 -10.844 1.00 90.56 91 ARG A N 1
ATOM 680 C CA . ARG A 1 91 ? 3.212 -4.274 -11.469 1.00 90.56 91 ARG A CA 1
ATOM 681 C C . ARG A 1 91 ? 4.203 -5.422 -11.671 1.00 90.56 91 ARG A C 1
ATOM 683 O O . ARG A 1 91 ? 3.801 -6.501 -12.105 1.00 90.56 91 ARG A O 1
ATOM 690 N N . ASP A 1 92 ? 5.475 -5.199 -11.357 1.00 91.06 92 ASP A N 1
ATOM 691 C CA . ASP A 1 92 ? 6.550 -6.173 -11.511 1.00 91.06 92 ASP A CA 1
ATOM 692 C C . ASP A 1 92 ? 6.325 -7.404 -10.631 1.00 91.06 92 ASP A C 1
ATOM 694 O O . ASP A 1 92 ? 6.065 -7.305 -9.425 1.00 91.06 92 ASP A O 1
ATOM 698 N N . ARG A 1 93 ? 6.455 -8.591 -11.230 1.00 91.50 93 ARG A N 1
ATOM 699 C CA . ARG A 1 93 ? 6.386 -9.855 -10.496 1.00 91.50 93 ARG A CA 1
ATOM 700 C C . ARG A 1 93 ? 7.752 -10.182 -9.908 1.00 91.50 93 ARG A C 1
ATOM 702 O O . ARG A 1 93 ? 8.731 -10.281 -10.633 1.00 91.50 93 ARG A O 1
ATOM 709 N N . ILE A 1 94 ? 7.790 -10.423 -8.598 1.00 94.44 94 ILE A N 1
ATOM 710 C CA . ILE A 1 94 ? 9.000 -10.920 -7.918 1.00 94.44 94 ILE A CA 1
ATOM 711 C C . ILE A 1 94 ? 9.254 -12.390 -8.267 1.00 94.44 94 ILE A C 1
ATOM 713 O O . ILE A 1 94 ? 10.402 -12.819 -8.343 1.00 94.44 94 ILE A O 1
ATOM 717 N N . ASN A 1 95 ? 8.182 -13.166 -8.431 1.00 94.75 95 ASN A N 1
ATOM 718 C CA . ASN A 1 95 ? 8.259 -14.603 -8.633 1.00 94.75 95 ASN A CA 1
ATOM 719 C C . ASN A 1 95 ? 7.087 -15.107 -9.481 1.00 94.75 95 ASN A C 1
ATOM 721 O O . ASN A 1 95 ? 5.923 -14.804 -9.198 1.00 94.75 95 ASN A O 1
ATOM 725 N N . GLU A 1 96 ? 7.409 -15.930 -10.469 1.00 95.81 96 GLU A N 1
ATOM 726 C CA . GLU A 1 96 ? 6.479 -16.771 -11.212 1.00 95.81 96 GLU A CA 1
ATOM 727 C C . GLU A 1 96 ? 6.670 -18.235 -10.766 1.00 95.81 96 GLU A C 1
ATOM 729 O O . GLU A 1 96 ? 7.733 -18.815 -11.008 1.00 95.81 96 GLU A O 1
ATOM 734 N N . PRO A 1 97 ? 5.691 -18.842 -10.064 1.00 96.00 97 PRO A N 1
ATOM 735 C CA . PRO A 1 97 ? 5.816 -20.210 -9.569 1.00 96.00 97 PRO A CA 1
ATOM 736 C C . PRO A 1 97 ? 6.089 -21.226 -10.682 1.00 96.00 97 PRO A C 1
ATOM 738 O O . PRO A 1 97 ? 5.579 -21.094 -11.789 1.00 96.00 97 PRO A O 1
ATOM 741 N N . ALA A 1 98 ? 6.845 -22.277 -10.351 1.00 95.88 98 ALA A N 1
ATOM 742 C CA . ALA A 1 98 ? 7.225 -23.355 -11.273 1.00 95.88 98 ALA A CA 1
ATOM 743 C C . ALA A 1 98 ? 8.037 -22.905 -12.505 1.00 95.88 98 ALA A C 1
ATOM 745 O O . ALA A 1 98 ? 8.139 -23.647 -13.481 1.00 95.88 98 ALA A O 1
ATOM 746 N N . LYS A 1 99 ? 8.666 -21.728 -12.436 1.00 96.06 99 LYS A N 1
ATOM 747 C CA . LYS A 1 99 ? 9.572 -21.219 -13.461 1.00 96.06 99 LYS A CA 1
ATOM 748 C C . LYS A 1 99 ? 10.974 -21.036 -12.890 1.00 96.06 99 LYS A C 1
ATOM 750 O O . LYS A 1 99 ? 11.153 -20.425 -11.838 1.00 96.06 99 LYS A O 1
ATOM 755 N N . ILE A 1 100 ? 11.960 -21.599 -13.579 1.00 95.38 100 ILE A N 1
ATOM 756 C CA . ILE A 1 100 ? 13.380 -21.435 -13.266 1.00 95.38 100 ILE A CA 1
ATOM 757 C C . ILE A 1 100 ? 13.966 -20.581 -14.387 1.00 95.38 100 ILE A C 1
ATOM 759 O O . ILE A 1 100 ? 14.052 -21.038 -15.524 1.00 95.38 100 ILE A O 1
ATOM 763 N N . ASP A 1 101 ? 14.302 -19.337 -14.072 1.00 94.44 101 ASP A N 1
ATOM 764 C CA . ASP A 1 101 ? 14.927 -18.378 -14.977 1.00 94.44 101 ASP A CA 1
ATOM 765 C C . ASP A 1 101 ? 15.842 -17.428 -14.187 1.00 94.44 101 ASP A C 1
ATOM 767 O O . ASP A 1 101 ? 15.879 -17.464 -12.954 1.00 94.44 101 ASP A O 1
ATOM 771 N N . ASP A 1 102 ? 16.577 -16.577 -14.902 1.00 95.12 102 ASP A N 1
ATOM 772 C CA . ASP A 1 102 ? 17.494 -15.600 -14.302 1.00 95.12 102 ASP A CA 1
ATOM 773 C C . ASP A 1 102 ? 16.775 -14.333 -13.792 1.00 95.12 102 ASP A C 1
ATOM 775 O O . ASP A 1 102 ? 17.428 -13.383 -13.364 1.00 95.12 102 ASP A O 1
ATOM 779 N N . VAL A 1 103 ? 15.438 -14.278 -13.863 1.00 94.50 103 VAL A N 1
ATOM 780 C CA . VAL A 1 103 ? 14.634 -13.084 -13.543 1.00 94.50 103 VAL A CA 1
ATOM 781 C C . VAL A 1 103 ? 13.904 -13.244 -12.210 1.00 94.50 103 VAL A C 1
ATOM 783 O O . VAL A 1 103 ? 13.834 -12.293 -11.426 1.00 94.50 103 VAL A O 1
ATOM 786 N N . ASN A 1 104 ? 13.383 -14.430 -11.909 1.00 95.56 104 ASN A N 1
ATOM 787 C CA . ASN A 1 104 ? 12.752 -14.735 -10.632 1.00 95.56 104 ASN A CA 1
ATOM 788 C C . ASN A 1 104 ? 13.687 -14.378 -9.462 1.00 95.56 104 ASN A C 1
ATOM 790 O O . ASN A 1 104 ? 14.880 -14.668 -9.480 1.00 95.56 104 ASN A O 1
ATOM 794 N N . TRP A 1 105 ? 13.135 -13.749 -8.421 1.00 94.69 105 TRP A N 1
ATOM 795 C CA . TRP A 1 105 ? 13.856 -13.324 -7.210 1.00 94.69 105 TRP A CA 1
ATOM 796 C C . TRP A 1 105 ? 14.922 -12.233 -7.402 1.00 94.69 105 TRP A C 1
ATOM 798 O O . TRP A 1 105 ? 15.658 -11.933 -6.462 1.00 94.69 105 TRP A O 1
ATOM 808 N N . THR A 1 106 ? 14.982 -11.586 -8.569 1.00 95.19 106 THR A N 1
ATOM 809 C CA . THR A 1 106 ? 15.958 -10.509 -8.832 1.00 95.19 106 THR A CA 1
ATOM 810 C C . THR A 1 106 ? 15.425 -9.094 -8.614 1.00 95.19 106 THR A C 1
ATOM 812 O O . THR A 1 106 ? 16.207 -8.143 -8.650 1.00 95.19 106 THR A O 1
ATOM 815 N N . PHE A 1 107 ? 14.122 -8.937 -8.352 1.00 92.56 107 PHE A N 1
ATOM 816 C CA . PHE A 1 107 ? 13.487 -7.630 -8.173 1.00 92.56 107 PHE A CA 1
ATOM 817 C C . PHE A 1 107 ? 14.214 -6.764 -7.132 1.00 92.56 107 PHE A C 1
ATOM 819 O O . PHE A 1 107 ? 14.527 -7.201 -6.020 1.00 92.56 107 PHE A O 1
ATOM 826 N N . ARG A 1 108 ? 14.441 -5.499 -7.491 1.00 92.81 108 ARG A N 1
ATOM 827 C CA . ARG A 1 108 ? 15.011 -4.462 -6.627 1.00 92.81 108 ARG A CA 1
ATOM 828 C C . ARG A 1 108 ? 14.042 -3.295 -6.550 1.00 92.81 108 ARG A C 1
ATOM 830 O O . ARG A 1 108 ? 13.348 -3.000 -7.517 1.00 92.81 108 ARG A O 1
ATOM 837 N N . LEU A 1 109 ? 14.029 -2.616 -5.405 1.00 91.50 109 LEU A N 1
ATOM 838 C CA . LEU A 1 109 ? 13.290 -1.364 -5.286 1.00 91.50 109 LEU A CA 1
ATOM 839 C C . LEU A 1 109 ? 13.846 -0.349 -6.303 1.00 91.50 109 LEU A C 1
ATOM 841 O O . LEU A 1 109 ? 15.070 -0.227 -6.400 1.00 91.50 109 LEU A O 1
ATOM 845 N N . PRO A 1 110 ? 12.986 0.398 -7.019 1.00 89.31 110 PRO A N 1
ATOM 846 C CA . PRO A 1 110 ? 13.416 1.438 -7.955 1.00 89.31 110 PRO A CA 1
ATOM 847 C C . PRO A 1 110 ? 14.237 2.558 -7.309 1.00 89.31 110 PRO A C 1
ATOM 849 O O . PRO A 1 110 ? 15.003 3.232 -7.996 1.00 89.31 110 PRO A O 1
ATOM 852 N N . TRP A 1 111 ? 14.085 2.763 -5.997 1.00 89.94 111 TRP A N 1
ATOM 853 C CA . TRP A 1 111 ? 14.744 3.835 -5.258 1.00 89.94 111 TRP A CA 1
ATOM 854 C C . TRP A 1 111 ? 15.513 3.303 -4.045 1.00 89.94 111 TRP A C 1
ATOM 856 O O . TRP A 1 111 ? 15.034 2.383 -3.370 1.00 89.94 111 TRP A O 1
ATOM 866 N N . PRO A 1 112 ? 16.673 3.903 -3.723 1.00 91.12 112 PRO A N 1
ATOM 867 C CA . PRO A 1 112 ? 17.326 3.705 -2.437 1.00 91.12 112 PRO A CA 1
ATOM 868 C C . PRO A 1 112 ? 16.393 4.099 -1.286 1.00 91.12 112 PRO A C 1
ATOM 870 O O . PRO A 1 112 ? 15.767 5.159 -1.323 1.00 91.12 112 PRO A O 1
ATOM 873 N N . ILE A 1 113 ? 16.305 3.248 -0.260 1.00 90.19 113 ILE A N 1
ATOM 874 C CA . ILE A 1 113 ? 15.389 3.443 0.877 1.00 90.19 113 ILE A CA 1
ATOM 875 C C . ILE A 1 113 ? 15.700 4.748 1.624 1.00 90.19 113 ILE A C 1
ATOM 877 O O . ILE A 1 113 ? 14.790 5.469 2.019 1.00 90.19 113 ILE A O 1
ATOM 881 N N . ASP A 1 114 ? 16.983 5.070 1.777 1.00 92.69 114 ASP A N 1
ATOM 882 C CA . ASP A 1 114 ? 17.497 6.267 2.448 1.00 92.69 114 ASP A CA 1
ATOM 883 C C . ASP A 1 114 ? 17.158 7.579 1.726 1.00 92.69 114 ASP A C 1
ATOM 885 O O . ASP A 1 114 ? 17.290 8.645 2.319 1.00 92.69 114 ASP A O 1
ATOM 889 N N . ARG A 1 115 ? 16.695 7.509 0.473 1.00 90.94 115 ARG A N 1
ATOM 890 C CA . ARG A 1 115 ? 16.334 8.674 -0.351 1.00 90.94 115 ARG A CA 1
ATOM 891 C C . ARG A 1 115 ? 14.862 8.720 -0.726 1.00 90.94 115 ARG A C 1
ATOM 893 O O . ARG A 1 115 ? 14.458 9.555 -1.530 1.00 90.94 115 ARG A O 1
ATOM 900 N N . MET A 1 116 ? 14.038 7.833 -0.173 1.00 90.19 116 MET A N 1
ATOM 901 C CA . MET A 1 116 ? 12.616 7.792 -0.521 1.00 90.19 116 MET A CA 1
ATOM 902 C C . MET A 1 116 ? 11.899 9.105 -0.198 1.00 90.19 116 MET A C 1
ATOM 904 O O . MET A 1 116 ? 11.000 9.487 -0.936 1.00 90.19 116 MET A O 1
ATOM 908 N N . ASP A 1 117 ? 12.326 9.826 0.838 1.00 91.62 117 ASP A N 1
ATOM 909 C CA . ASP A 1 117 ? 11.706 11.098 1.228 1.00 91.62 117 ASP A CA 1
ATOM 910 C C . ASP A 1 117 ? 11.960 12.225 0.207 1.00 91.62 117 ASP A C 1
ATOM 912 O O . ASP A 1 117 ? 11.198 13.193 0.123 1.00 91.62 117 ASP A O 1
ATOM 916 N N . GLU A 1 118 ? 12.998 12.079 -0.620 1.00 94.88 118 GLU A N 1
ATOM 917 C CA . GLU A 1 118 ? 13.335 13.001 -1.709 1.00 94.88 118 GLU A CA 1
ATOM 918 C C . GLU A 1 118 ? 12.486 12.743 -2.965 1.00 94.88 118 GLU A C 1
ATOM 920 O O . GLU A 1 118 ? 12.382 13.610 -3.833 1.00 94.88 118 GLU A O 1
ATOM 925 N N . VAL A 1 119 ? 11.859 11.566 -3.074 1.00 93.81 119 VAL A N 1
ATOM 926 C CA . VAL A 1 119 ? 11.033 11.182 -4.222 1.00 93.81 119 VAL A CA 1
ATOM 927 C C . VAL A 1 119 ? 9.587 11.635 -3.982 1.00 93.81 119 VAL A C 1
ATOM 929 O O . VAL A 1 119 ? 8.924 11.100 -3.090 1.00 93.81 119 VAL A O 1
ATOM 932 N N . PRO A 1 120 ? 9.030 12.566 -4.786 1.00 94.00 120 PRO A N 1
ATOM 933 C CA . PRO A 1 120 ? 7.699 13.126 -4.530 1.00 94.00 120 PRO A CA 1
ATOM 934 C C . PRO A 1 120 ? 6.584 12.079 -4.483 1.00 94.00 120 PRO A C 1
ATOM 936 O O . PRO A 1 120 ? 5.717 12.137 -3.612 1.00 94.00 120 PRO A O 1
ATOM 939 N N . GLU A 1 121 ? 6.626 11.104 -5.393 1.00 91.75 121 GLU A N 1
ATOM 940 C CA . GLU A 1 121 ? 5.678 9.988 -5.422 1.00 91.75 121 GLU A CA 1
ATOM 941 C C . GLU A 1 121 ? 5.759 9.164 -4.135 1.00 91.75 121 GLU A C 1
ATOM 943 O O . GLU A 1 121 ? 4.735 8.834 -3.540 1.00 91.75 121 GLU A O 1
ATOM 948 N N . ALA A 1 122 ? 6.970 8.884 -3.650 1.00 92.56 122 ALA A N 1
ATOM 949 C CA . ALA A 1 122 ? 7.133 8.083 -2.454 1.00 92.56 122 ALA A CA 1
ATOM 950 C C . ALA A 1 122 ? 6.669 8.804 -1.196 1.00 92.56 122 ALA A C 1
ATOM 952 O O . ALA A 1 122 ? 5.920 8.230 -0.404 1.00 92.56 122 ALA A O 1
ATOM 953 N N . SER A 1 123 ? 7.036 10.071 -1.051 1.00 93.94 123 SER A N 1
ATOM 954 C CA . SER A 1 123 ? 6.578 10.921 0.046 1.00 93.94 123 SER A CA 1
ATOM 955 C C . SER A 1 123 ? 5.055 11.068 0.067 1.00 93.94 123 SER A C 1
ATOM 957 O O . SER A 1 123 ? 4.437 11.051 1.135 1.00 93.94 123 SER A O 1
ATOM 959 N N . GLU A 1 124 ? 4.417 11.158 -1.101 1.00 95.19 124 GLU A N 1
ATOM 960 C CA . GLU A 1 124 ? 2.959 11.169 -1.208 1.00 95.19 124 GLU A CA 1
ATOM 961 C C . GLU A 1 124 ? 2.358 9.848 -0.694 1.00 95.19 124 GLU A C 1
ATOM 963 O O . GLU A 1 124 ? 1.490 9.882 0.189 1.00 95.19 124 GLU A O 1
ATOM 968 N N . ARG A 1 125 ? 2.859 8.695 -1.167 1.00 94.44 125 ARG A N 1
ATOM 969 C CA . ARG A 1 125 ? 2.325 7.374 -0.792 1.00 94.44 125 ARG A CA 1
ATOM 970 C C . ARG A 1 125 ? 2.523 7.095 0.698 1.00 94.44 125 ARG A C 1
ATOM 972 O O . ARG A 1 125 ? 1.608 6.615 1.372 1.00 94.44 125 ARG A O 1
ATOM 979 N N . GLN A 1 126 ? 3.683 7.462 1.248 1.00 93.69 126 GLN A N 1
ATOM 980 C CA . GLN A 1 126 ? 3.961 7.382 2.683 1.00 93.69 126 GLN A CA 1
ATOM 981 C C . GLN A 1 126 ? 2.966 8.216 3.504 1.00 93.69 126 GLN A C 1
ATOM 983 O O . GLN A 1 126 ? 2.427 7.735 4.508 1.00 93.69 126 GLN A O 1
ATOM 988 N N . ARG A 1 127 ? 2.695 9.461 3.080 1.00 95.31 127 ARG A N 1
ATOM 989 C CA . ARG A 1 127 ? 1.728 10.343 3.746 1.00 95.31 127 ARG A CA 1
ATOM 990 C C . ARG A 1 127 ? 0.332 9.732 3.722 1.00 95.31 127 ARG A C 1
ATOM 992 O O . ARG A 1 127 ? -0.316 9.674 4.765 1.00 95.31 127 ARG A O 1
ATOM 999 N N . LYS A 1 128 ? -0.103 9.212 2.574 1.00 95.44 128 LYS A N 1
ATOM 1000 C CA . 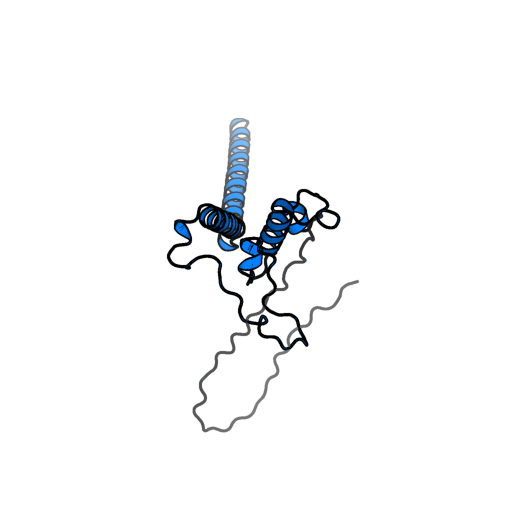LYS A 1 128 ? -1.421 8.587 2.421 1.00 95.44 128 LYS A CA 1
ATOM 1001 C C . LYS A 1 128 ? -1.606 7.385 3.350 1.00 95.44 128 LYS A C 1
ATOM 1003 O O . LYS A 1 128 ? -2.604 7.289 4.065 1.00 95.44 128 LYS A O 1
ATOM 1008 N N . LEU A 1 129 ? -0.608 6.503 3.406 1.00 94.56 129 LEU A N 1
ATOM 1009 C CA . LEU A 1 129 ? -0.640 5.339 4.288 1.00 94.56 129 LEU A CA 1
ATOM 1010 C C . LEU A 1 129 ? -0.656 5.740 5.772 1.00 94.56 129 LEU A C 1
ATOM 1012 O O . LEU A 1 129 ? -1.374 5.130 6.573 1.00 94.56 129 LEU A O 1
ATOM 1016 N N . ARG A 1 130 ? 0.093 6.787 6.141 1.00 94.38 130 ARG A N 1
ATOM 1017 C CA . ARG A 1 130 ? 0.072 7.363 7.493 1.00 94.38 130 ARG A CA 1
ATOM 1018 C C . ARG A 1 130 ? -1.311 7.903 7.850 1.00 94.38 130 ARG A C 1
ATOM 1020 O O . ARG A 1 130 ? -1.832 7.545 8.902 1.00 94.38 130 ARG A O 1
ATOM 1027 N N . GLU A 1 131 ? -1.931 8.678 6.961 1.00 94.75 131 GLU A N 1
ATOM 1028 C CA . GLU A 1 131 ? -3.286 9.215 7.149 1.00 94.75 131 GLU A CA 1
ATOM 1029 C C . GLU A 1 131 ? -4.311 8.105 7.426 1.00 94.75 131 GLU A C 1
ATOM 1031 O O . GLU A 1 131 ? -5.086 8.199 8.383 1.00 94.75 131 GLU A O 1
ATOM 1036 N N . TRP A 1 132 ? -4.309 7.028 6.632 1.00 93.75 132 TRP A N 1
ATOM 1037 C CA . TRP A 1 132 ? -5.206 5.890 6.854 1.00 93.75 132 TRP A CA 1
ATOM 1038 C C . TRP A 1 132 ? -4.915 5.177 8.176 1.00 93.75 132 TRP A C 1
ATOM 1040 O O . TRP A 1 132 ? -5.838 4.866 8.933 1.00 93.75 132 TRP A O 1
ATOM 1050 N N . THR A 1 133 ? -3.639 4.947 8.486 1.00 91.62 133 THR A N 1
ATOM 1051 C CA . THR A 1 133 ? -3.231 4.266 9.720 1.00 91.62 133 THR A CA 1
ATOM 1052 C C . THR A 1 133 ? -3.664 5.055 10.953 1.00 91.62 133 THR A C 1
ATOM 1054 O O . THR A 1 133 ? -4.226 4.476 11.883 1.00 91.62 133 THR A O 1
ATOM 1057 N N . ASP A 1 134 ? -3.480 6.376 10.951 1.00 91.50 134 ASP A N 1
ATOM 1058 C CA . ASP A 1 134 ? -3.886 7.247 12.053 1.00 91.50 134 ASP A CA 1
ATOM 1059 C C . ASP 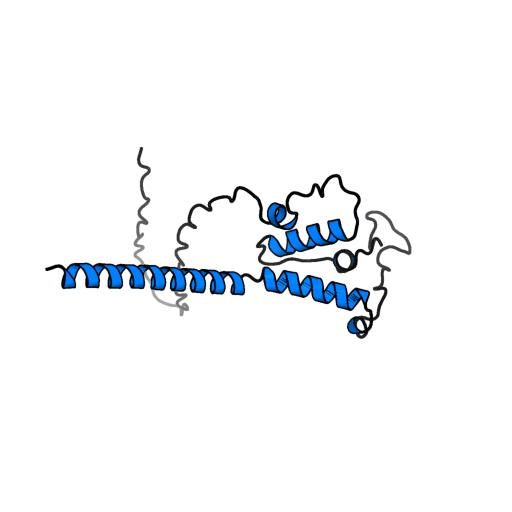A 1 134 ? -5.413 7.319 12.190 1.00 91.50 134 ASP A C 1
ATOM 1061 O O . ASP A 1 134 ? -5.941 7.221 13.303 1.00 91.50 134 ASP A O 1
ATOM 1065 N N . ARG A 1 135 ? -6.140 7.387 11.065 1.00 89.00 135 ARG A N 1
ATOM 1066 C CA . ARG A 1 135 ? -7.613 7.389 11.023 1.00 89.00 135 ARG A CA 1
ATOM 1067 C C . ARG A 1 135 ? -8.224 6.115 11.608 1.00 89.00 135 ARG A C 1
ATOM 1069 O O . ARG A 1 135 ? -9.234 6.178 12.315 1.00 89.00 135 ARG A O 1
ATOM 1076 N N . TYR A 1 136 ? -7.651 4.954 11.296 1.00 87.06 136 TYR A N 1
ATOM 1077 C CA . TYR A 1 136 ? -8.205 3.655 11.692 1.00 87.06 136 TYR A CA 1
ATOM 1078 C C . TYR A 1 136 ? -7.547 3.049 12.931 1.00 87.06 136 TYR A C 1
ATOM 1080 O O . TYR A 1 136 ? -7.979 1.982 13.378 1.00 87.06 136 TYR A O 1
ATOM 1088 N N . ARG A 1 137 ? -6.574 3.740 13.539 1.00 82.44 137 ARG A N 1
ATOM 1089 C CA . ARG A 1 137 ? -5.884 3.291 14.750 1.00 82.44 137 ARG A CA 1
ATOM 1090 C C . ARG A 1 137 ? -6.894 2.972 15.864 1.00 82.44 137 ARG A C 1
ATOM 1092 O O . ARG A 1 137 ? -7.564 3.885 16.361 1.00 82.44 137 ARG A O 1
ATOM 1099 N N . PRO A 1 138 ? -6.971 1.712 16.342 1.00 68.19 138 PRO A N 1
ATOM 1100 C CA . PRO A 1 138 ? -7.986 1.289 17.311 1.00 68.19 138 PRO A CA 1
ATOM 1101 C C . PRO A 1 138 ? -8.004 2.124 18.598 1.00 68.19 138 PRO A C 1
ATOM 1103 O O . PRO A 1 138 ? -9.068 2.419 19.141 1.00 68.19 138 PRO A O 1
ATOM 1106 N N . TYR A 1 139 ? -6.830 2.568 19.060 1.00 57.44 139 TYR A N 1
ATOM 1107 C CA . TYR A 1 139 ? -6.698 3.406 20.254 1.00 57.44 139 TYR A CA 1
ATOM 1108 C C . TYR A 1 139 ? -7.455 4.741 20.136 1.00 57.44 139 TYR A C 1
ATOM 1110 O O . TYR A 1 139 ? -8.140 5.134 21.082 1.00 57.44 139 TYR A O 1
ATOM 1118 N N . GLN A 1 140 ? -7.420 5.399 18.971 1.00 53.66 140 GLN A N 1
ATOM 1119 C CA . GLN A 1 140 ? -8.076 6.698 18.782 1.00 53.66 140 GLN A CA 1
ATOM 1120 C C . GLN A 1 140 ? -9.603 6.575 18.715 1.00 53.66 140 GLN A C 1
ATOM 1122 O O . GLN A 1 140 ? -10.315 7.385 19.306 1.00 53.66 140 GLN A O 1
ATOM 1127 N N . GLN A 1 141 ? -10.129 5.504 18.107 1.00 57.25 141 GLN A N 1
ATOM 1128 C CA . GLN A 1 141 ? -11.578 5.253 18.090 1.00 57.25 141 GLN A CA 1
ATOM 1129 C C . GLN A 1 141 ? -12.153 5.067 19.499 1.00 57.25 141 GLN A C 1
ATOM 1131 O O . GLN A 1 141 ? -13.243 5.565 19.792 1.00 57.25 141 GLN A O 1
ATOM 1136 N N . THR A 1 142 ? -11.421 4.397 20.395 1.00 55.94 142 THR A N 1
ATOM 1137 C CA . THR A 1 142 ? -11.883 4.219 21.781 1.00 55.94 142 THR A CA 1
ATOM 1138 C C . THR A 1 142 ? -11.901 5.518 22.583 1.00 55.94 142 THR A C 1
ATOM 1140 O O . THR A 1 142 ? -12.798 5.682 23.405 1.00 55.94 142 THR A O 1
ATOM 1143 N N . LYS A 1 143 ? -10.969 6.450 22.337 1.00 53.59 143 LYS A N 1
ATOM 1144 C CA . LYS A 1 143 ? -10.980 7.773 22.979 1.00 53.59 143 LYS A CA 1
ATOM 1145 C C . LYS A 1 143 ? -12.144 8.624 22.487 1.00 53.59 143 LYS A C 1
ATOM 1147 O O . LYS A 1 143 ? -12.928 9.086 23.303 1.00 53.59 143 LYS A O 1
ATOM 1152 N N . ASN A 1 144 ? -12.328 8.727 21.172 1.00 57.03 144 ASN A N 1
ATOM 1153 C CA . ASN A 1 144 ? -13.408 9.537 20.602 1.00 57.03 144 ASN A CA 1
ATOM 1154 C C . ASN A 1 144 ? -14.790 9.027 21.029 1.00 57.03 144 ASN A C 1
ATOM 1156 O O . ASN A 1 144 ? -15.660 9.811 21.382 1.00 57.03 144 ASN A O 1
ATOM 1160 N N . THR A 1 145 ? -14.986 7.705 21.080 1.00 58.59 145 THR A N 1
ATOM 1161 C CA . THR A 1 145 ? -16.266 7.130 21.531 1.00 58.59 145 THR A CA 1
ATOM 1162 C C . THR A 1 145 ? -16.548 7.440 23.002 1.00 58.59 145 THR A C 1
ATOM 1164 O O . THR A 1 145 ? -17.697 7.699 23.347 1.00 58.59 145 THR A O 1
ATOM 1167 N N . LYS A 1 146 ? -15.523 7.420 23.865 1.00 59.44 146 LYS A N 1
ATOM 1168 C CA . LYS A 1 146 ? -15.663 7.762 25.288 1.00 59.44 146 LYS A CA 1
ATOM 1169 C C . LYS A 1 146 ? -15.969 9.244 25.480 1.00 59.44 146 LYS A C 1
ATOM 1171 O O . LYS A 1 146 ? -16.938 9.549 26.162 1.00 59.44 146 LYS A O 1
ATOM 1176 N N . ASN A 1 147 ? -15.227 10.118 24.802 1.00 57.78 147 ASN A N 1
ATOM 1177 C CA . ASN A 1 147 ? -15.432 11.565 24.863 1.00 57.78 147 ASN A CA 1
ATOM 1178 C C . ASN A 1 147 ? -16.861 11.938 24.425 1.00 57.78 147 ASN A C 1
ATOM 1180 O O . ASN A 1 147 ? -17.566 12.622 25.155 1.00 57.78 147 ASN A O 1
ATOM 1184 N N . ASN A 1 148 ? -17.346 11.369 23.315 1.00 56.94 148 ASN A N 1
ATOM 1185 C CA . ASN A 1 148 ? -18.710 11.615 22.829 1.00 56.94 148 ASN A CA 1
ATOM 1186 C C . ASN A 1 148 ? -19.796 11.072 23.787 1.00 56.94 148 ASN A C 1
ATOM 1188 O O . ASN A 1 148 ? -20.897 11.616 23.873 1.00 56.94 148 ASN A O 1
ATOM 1192 N N . HIS A 1 149 ? -19.528 9.971 24.503 1.00 57.59 149 HIS A N 1
ATOM 1193 C CA . HIS A 1 149 ? -20.460 9.418 25.498 1.00 57.59 149 HIS A CA 1
ATOM 1194 C C . HIS A 1 149 ? -20.497 10.231 26.799 1.00 57.59 149 HIS A C 1
ATOM 1196 O O . HIS A 1 149 ? -21.506 10.201 27.499 1.00 57.59 149 HIS A O 1
ATOM 1202 N N . GLU A 1 150 ? -19.404 10.906 27.151 1.00 59.09 150 GLU A N 1
ATOM 1203 C CA . GLU A 1 150 ? -19.331 11.805 28.307 1.00 59.09 150 GLU A CA 1
ATOM 1204 C C . GLU A 1 150 ? -19.992 13.153 28.000 1.00 59.09 150 GLU A C 1
ATOM 1206 O O . GLU A 1 150 ? -20.797 13.624 28.796 1.00 59.09 150 GLU A O 1
ATOM 1211 N N . GLU A 1 151 ? -19.770 13.707 26.809 1.00 57.78 151 GLU A N 1
ATOM 1212 C CA . GLU A 1 151 ? -20.402 14.953 26.353 1.00 57.78 151 GLU A CA 1
ATOM 1213 C C . GLU A 1 151 ? -21.935 14.818 26.288 1.00 57.78 151 GLU A C 1
ATOM 1215 O O . GLU A 1 151 ? -22.662 15.556 26.947 1.00 57.78 151 GLU A O 1
ATOM 1220 N N . THR A 1 152 ? -22.440 13.750 25.661 1.00 60.78 152 THR A N 1
ATOM 1221 C CA . THR A 1 152 ? -23.892 13.469 25.613 1.00 60.78 152 THR A CA 1
ATOM 1222 C C . THR A 1 152 ? -24.525 13.159 26.974 1.00 60.78 152 THR A C 1
ATOM 1224 O O . THR A 1 152 ? -25.747 13.262 27.127 1.00 60.78 152 THR A O 1
ATOM 1227 N N . LYS A 1 153 ? -23.733 12.743 27.972 1.00 60.50 153 LYS A N 1
ATOM 1228 C CA . LYS A 1 153 ? -24.208 12.590 29.355 1.00 60.50 153 LYS A CA 1
ATOM 1229 C C . LYS A 1 153 ? -24.317 13.941 30.047 1.00 60.50 153 LYS A C 1
ATOM 1231 O O . LYS A 1 153 ? -25.353 14.189 30.660 1.00 60.50 153 LYS A O 1
ATOM 1236 N N . ASN A 1 154 ? -23.309 14.794 29.892 1.00 58.84 154 ASN A N 1
ATOM 1237 C CA . ASN A 1 154 ? -23.294 16.136 30.469 1.00 58.84 154 ASN A CA 1
ATOM 1238 C C . ASN A 1 154 ? -24.451 16.991 29.925 1.00 58.84 154 ASN A C 1
ATOM 1240 O O . ASN A 1 154 ? -25.132 17.654 30.705 1.00 58.84 154 ASN A O 1
ATOM 1244 N N . ASP A 1 155 ? -24.761 16.887 28.629 1.00 60.03 155 ASP A N 1
ATOM 1245 C CA . ASP A 1 155 ? -25.885 17.606 28.011 1.00 60.03 155 ASP A CA 1
ATOM 1246 C C . ASP A 1 155 ? -27.243 17.164 28.577 1.00 60.03 155 ASP A C 1
ATOM 1248 O O . ASP A 1 155 ? -28.092 17.987 28.925 1.00 60.03 155 ASP A O 1
ATOM 1252 N N . ARG A 1 156 ? -27.446 15.845 28.728 1.00 60.41 156 ARG A N 1
ATOM 1253 C CA . ARG A 1 156 ? -28.682 15.281 29.303 1.00 60.41 156 ARG A CA 1
ATOM 1254 C C . ARG A 1 156 ? -28.858 15.643 30.773 1.00 60.41 156 ARG A C 1
ATOM 1256 O O . ARG A 1 156 ? -29.988 15.801 31.235 1.00 60.41 156 ARG A O 1
ATOM 1263 N N . GLU A 1 157 ? -27.766 15.714 31.521 1.00 63.19 157 GLU A N 1
ATOM 1264 C CA . GLU A 1 157 ? -27.780 16.088 32.933 1.00 63.19 157 GLU A CA 1
ATOM 1265 C C . GLU A 1 157 ? -28.065 17.591 33.094 1.00 63.19 157 GLU A C 1
ATOM 1267 O O . GLU A 1 157 ? -28.907 17.966 33.909 1.00 63.19 157 GLU A O 1
ATOM 1272 N N . GLY A 1 158 ? -27.505 18.435 32.220 1.00 59.28 158 GLY A N 1
ATOM 1273 C CA . GLY A 1 158 ? -27.827 19.862 32.124 1.00 59.28 158 GLY A CA 1
ATOM 1274 C C . GLY A 1 158 ? -29.309 20.141 31.842 1.00 59.28 158 GLY A C 1
ATOM 1275 O O . GLY A 1 158 ? -29.919 20.956 32.534 1.00 59.28 158 GLY A O 1
ATOM 1276 N N . THR A 1 159 ? -29.930 19.415 30.904 1.00 65.56 159 THR A N 1
ATOM 1277 C CA . THR A 1 159 ? -31.369 19.571 30.607 1.00 65.56 159 THR A CA 1
ATOM 1278 C C . THR A 1 159 ? -32.273 19.189 31.780 1.00 65.56 159 THR A C 1
ATOM 1280 O O . THR A 1 159 ? -33.232 19.899 32.071 1.00 65.56 159 THR A O 1
ATOM 1283 N N . LYS A 1 160 ? -31.938 18.122 32.518 1.00 64.88 160 LYS A N 1
ATOM 1284 C CA . LYS A 1 160 ? -32.712 17.694 33.696 1.00 64.88 160 LYS A CA 1
ATOM 1285 C C . LYS A 1 160 ? -32.630 18.704 34.837 1.00 64.88 160 LYS A C 1
ATOM 1287 O O . LYS A 1 160 ? -33.615 18.923 35.537 1.00 64.88 160 LYS A O 1
ATOM 1292 N N . ASN A 1 161 ? -31.464 19.321 35.014 1.00 63.88 161 ASN A N 1
ATOM 1293 C CA . ASN A 1 161 ? -31.256 20.337 36.041 1.00 63.88 161 ASN A CA 1
ATOM 1294 C C . ASN A 1 161 ? -32.032 21.628 35.731 1.00 63.88 161 ASN A C 1
ATOM 1296 O O . ASN A 1 161 ? -32.571 22.240 36.648 1.00 63.88 161 ASN A O 1
ATOM 1300 N N . HIS A 1 162 ? -32.145 22.009 34.453 1.00 57.00 162 HIS A N 1
ATOM 1301 C CA . HIS A 1 162 ? -32.932 23.168 34.023 1.00 57.00 162 HIS A CA 1
ATOM 1302 C C . HIS A 1 162 ? -34.447 22.937 34.171 1.00 57.00 162 HIS A C 1
ATOM 1304 O O . HIS A 1 162 ? -35.161 23.799 34.682 1.00 57.00 162 HIS A O 1
ATOM 1310 N N . GLU A 1 163 ? -34.945 21.753 33.800 1.00 66.00 163 GLU A N 1
ATOM 1311 C CA . GLU A 1 163 ? -36.352 21.377 34.019 1.00 66.00 163 GLU A CA 1
ATOM 1312 C C . GLU A 1 163 ? -36.711 21.328 35.513 1.00 66.00 163 GLU A C 1
ATOM 1314 O O . GLU A 1 163 ? -37.766 21.816 35.916 1.00 66.00 163 GLU A O 1
ATOM 1319 N N . ALA A 1 164 ? -35.816 20.812 36.362 1.00 65.31 164 ALA A N 1
ATOM 1320 C CA . ALA A 1 164 ? -36.022 20.777 37.810 1.00 65.31 164 ALA A CA 1
ATOM 1321 C C . ALA A 1 164 ? -36.040 22.174 38.465 1.00 65.31 164 ALA A C 1
ATOM 1323 O O . ALA A 1 164 ? -36.655 22.338 39.522 1.00 65.31 164 ALA A O 1
ATOM 1324 N N . LEU A 1 165 ? -35.381 23.172 37.862 1.00 60.81 165 LEU A N 1
ATOM 1325 C CA . LEU A 1 165 ? -35.399 24.559 38.336 1.00 60.81 165 LEU A CA 1
ATOM 1326 C C . LEU A 1 165 ? -36.732 25.246 38.000 1.00 60.81 165 LEU A C 1
ATOM 1328 O O . LEU A 1 165 ? -37.346 25.848 38.875 1.00 60.81 165 LEU A O 1
ATOM 1332 N N . LEU A 1 166 ? -37.228 25.065 36.771 1.00 62.44 166 LEU A N 1
ATOM 1333 C CA . LEU A 1 166 ? -38.515 25.613 36.316 1.00 62.44 166 LEU A CA 1
ATOM 1334 C C . LEU A 1 166 ? -39.708 25.074 37.120 1.00 62.44 166 LEU A C 1
A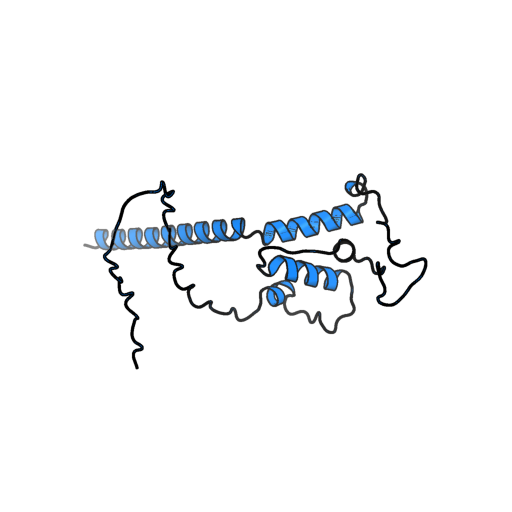TOM 1336 O O . LEU A 1 166 ? -40.657 25.806 37.399 1.00 62.44 166 LEU A O 1
ATOM 1340 N N . ILE A 1 167 ? -39.650 23.807 37.538 1.00 66.06 167 ILE A N 1
ATOM 1341 C CA . ILE A 1 167 ? -40.690 23.193 38.378 1.00 66.06 167 ILE A CA 1
ATOM 1342 C C . ILE A 1 167 ? -40.667 23.766 39.808 1.00 66.06 167 ILE A C 1
ATOM 1344 O O . ILE A 1 167 ? -41.719 23.877 40.431 1.00 66.06 167 ILE A O 1
ATOM 1348 N N . LYS A 1 168 ? -39.498 24.170 40.326 1.00 62.03 168 LYS A N 1
ATOM 1349 C CA . LYS A 1 168 ? -39.357 24.779 41.662 1.00 62.03 168 LYS A CA 1
ATOM 1350 C C . LYS A 1 168 ? -39.769 26.248 41.725 1.00 62.03 168 LYS A C 1
ATOM 1352 O O . LYS A 1 168 ? -40.182 26.683 42.788 1.00 62.03 168 LYS A O 1
ATOM 1357 N N . GLU A 1 169 ? -39.654 26.996 40.631 1.00 63.28 169 GLU A N 1
ATOM 1358 C CA . GLU A 1 169 ? -40.101 28.399 40.568 1.00 63.28 169 GLU A CA 1
ATOM 1359 C C . GLU A 1 169 ? -41.611 28.542 40.295 1.00 63.28 169 GLU A C 1
ATOM 1361 O O . GLU A 1 169 ? -42.159 29.635 40.405 1.00 63.28 169 GLU A O 1
ATOM 1366 N N . SER A 1 170 ? -42.291 27.436 39.967 1.00 55.53 170 SER A N 1
ATOM 1367 C CA . SER A 1 170 ? -43.727 27.390 39.646 1.00 55.53 170 SER A CA 1
ATOM 1368 C C . SER A 1 170 ? -44.606 26.824 40.781 1.00 55.53 170 SER A C 1
ATOM 1370 O O . SER A 1 170 ? -45.769 26.498 40.543 1.00 55.53 170 SER A O 1
ATOM 1372 N N . SER A 1 171 ? -44.067 26.656 41.995 1.00 50.38 171 SER A N 1
ATOM 1373 C CA . SER A 1 171 ? -44.780 26.234 43.221 1.00 50.38 171 SER A CA 1
ATOM 1374 C C . SER A 1 171 ? -44.527 27.219 44.350 1.00 50.38 171 SER A C 1
ATOM 1376 O O . SER A 1 171 ? -45.481 27.461 45.119 1.00 50.38 171 SER A O 1
#

Sequence (171 aa):
MAFPVSKCSAGSVTGIPKGSHSVSRRNIRRCRSPRPARTIPSRSRSQRVSGGADITGAPFDDRVRDLLLESIVSSGSDIVLLPVQDVFGWRDRINEPAKIDDVNWTFRLPWPIDRMDEVPEASERQRKLREWTDRYRPYQQTKNTKNNHEETKNDREGTKNHEALLIKESS

Secondary structure (DSSP, 8-state):
-PPPPPP-------------------------PPPPP----SS-HHHHHTTT---SSS---HHHHHHHHHHHHHT--S-----HHHHHT----S--TT--SSSTT----SS-GGGGGGSHHHHHHHHHHHHHHHHH-HHHHHHHHHHHHHHHHHHHHHHHHHHHHHHHHT-

pLDDT: mean 72.28, std 21.34, range [32.09, 96.06]

Foldseek 3Di:
DDDDDDDDDDDDDDDDDDDDDDDPPPPPPPPPDPDPDDDDPPDQLLCVLCVNDPLPPDDDDPVSLLSVLLSQLQNPDPDDDDDPCSLLVNPDDLADPPDDDPRHNPDDDPDDPVCLCVPPSSVVSVVSNVVSNVVRPPVVVVVVVVVVVVVVVVVVVVVVVVVVVVVVVVD

Radius of gyration: 28.69 Å; chains: 1; bounding box: 62×66×66 Å